Protein AF-A0A517I9G3-F1 (afdb_monomer_lite)

InterPro domains:
  IPR011109 DNA-binding recombinase domain [PF07508] (65-153)
  IPR011109 DNA-binding recombinase domain [PS51737] (39-155)
  IPR038109 DNA-binding recombinase domain superfamily [G3DSA:3.90.1750.20] (17-157)
  IPR050639 Site-specific recombinase resolvase [PTHR30461] (11-153)

Sequence (159 aa):
MNYIRYWQSSGESERTSIRVSESHEQIAKKGVYSGGTAPYGYTYIKSGEVNKMGKELLKLVPYEKELVIVRDIFNMVYEWGYGSNRIAKHLNEKGAPTRHGGRWSTATINTMLRSPIYKGYMAYGKRSVKSGSSLMINREEWILPEKPNKNLIFGPENV

Radius of gyration: 19.53 Å; chains: 1; bounding box: 41×58×55 Å

pLDDT: mean 77.04, std 12.73, range [36.03, 94.38]

Structure (mmCIF, N/CA/C/O backbone):
data_AF-A0A517I9G3-F1
#
_entry.id   AF-A0A517I9G3-F1
#
loop_
_atom_site.group_PDB
_atom_site.id
_atom_site.type_symbol
_atom_site.label_atom_id
_atom_site.label_alt_id
_atom_site.label_comp_id
_atom_site.label_asym_id
_atom_site.label_entity_id
_atom_site.label_seq_id
_atom_site.pdbx_PDB_ins_code
_atom_site.Cartn_x
_atom_site.Cartn_y
_atom_site.Cartn_z
_atom_site.occupancy
_atom_site.B_iso_or_equiv
_atom_site.auth_seq_id
_atom_site.auth_comp_id
_atom_site.auth_asym_id
_atom_site.auth_atom_id
_atom_site.pdbx_PDB_model_num
ATOM 1 N N . MET A 1 1 ? -10.383 36.598 31.235 1.00 51.00 1 MET A N 1
ATOM 2 C CA . MET A 1 1 ? -9.886 35.684 30.177 1.00 51.00 1 MET A CA 1
ATOM 3 C C . MET A 1 1 ? -9.717 34.280 30.748 1.00 51.00 1 MET A C 1
ATOM 5 O O . MET A 1 1 ? -9.211 34.133 31.849 1.00 51.00 1 MET A O 1
ATOM 9 N N . ASN A 1 2 ? -10.252 33.272 30.057 1.00 48.38 2 ASN A N 1
ATOM 10 C CA . ASN A 1 2 ? -10.785 32.030 30.635 1.00 48.38 2 ASN A CA 1
ATOM 11 C C . ASN A 1 2 ? -9.781 30.852 30.560 1.00 48.38 2 ASN A C 1
ATOM 13 O O . ASN A 1 2 ? -9.941 29.951 29.742 1.00 48.38 2 ASN A O 1
ATOM 17 N N . TYR A 1 3 ? -8.724 30.875 31.383 1.00 50.78 3 TYR A N 1
ATOM 18 C CA . TYR A 1 3 ? -7.622 29.889 31.357 1.00 50.78 3 TYR A CA 1
ATOM 19 C C . TYR A 1 3 ? -8.025 28.461 31.782 1.00 50.78 3 TYR A C 1
ATOM 21 O O . TYR A 1 3 ? -7.467 27.487 31.281 1.00 50.78 3 TYR A O 1
ATOM 29 N N . ILE A 1 4 ? -9.037 28.317 32.642 1.00 59.78 4 ILE A N 1
ATOM 30 C CA . ILE A 1 4 ? -9.496 27.013 33.159 1.00 59.78 4 ILE A CA 1
ATOM 31 C C . ILE A 1 4 ? -10.166 26.175 32.055 1.00 59.78 4 ILE A C 1
ATOM 33 O O . ILE A 1 4 ? -9.930 24.972 31.958 1.00 59.78 4 ILE A O 1
ATOM 37 N N . ARG A 1 5 ? -10.929 26.812 31.151 1.00 56.94 5 ARG A N 1
ATOM 38 C CA . ARG A 1 5 ? -11.575 26.125 30.016 1.00 56.94 5 ARG A CA 1
ATOM 39 C C . ARG A 1 5 ? -10.576 25.550 29.014 1.00 56.94 5 ARG A C 1
ATOM 41 O O . ARG A 1 5 ? -10.827 24.479 28.476 1.00 56.94 5 ARG A O 1
ATOM 48 N N . TYR A 1 6 ? -9.456 26.231 28.767 1.00 53.34 6 TYR A N 1
ATOM 49 C CA . TYR A 1 6 ? -8.421 25.725 27.860 1.00 53.34 6 TYR A CA 1
ATOM 50 C C . TYR A 1 6 ? -7.734 24.484 28.428 1.00 53.34 6 TYR A C 1
ATOM 52 O O . TYR A 1 6 ? -7.534 23.518 27.701 1.00 53.34 6 TYR A O 1
ATOM 60 N N . TRP A 1 7 ? -7.443 24.471 29.731 1.00 54.03 7 TRP A N 1
ATOM 61 C CA . TRP A 1 7 ? -6.802 23.326 30.380 1.00 54.03 7 TRP A CA 1
ATOM 62 C C . TRP A 1 7 ? -7.720 22.095 30.418 1.00 54.03 7 TRP A C 1
ATOM 64 O O . TRP A 1 7 ? -7.293 20.979 30.125 1.00 54.03 7 TRP A O 1
ATOM 74 N N . GLN A 1 8 ? -9.011 22.313 30.682 1.00 56.09 8 GLN A N 1
ATOM 75 C CA . GLN A 1 8 ? -10.027 21.263 30.625 1.00 56.09 8 GLN A CA 1
ATOM 76 C C . GLN A 1 8 ? -10.234 20.748 29.183 1.00 56.09 8 GLN A C 1
ATOM 78 O O . GLN A 1 8 ? -10.301 19.541 28.967 1.00 56.09 8 GLN A O 1
ATOM 83 N N . SER A 1 9 ? -10.226 21.643 28.187 1.00 55.62 9 SER A N 1
ATOM 84 C CA . SER A 1 9 ? -10.361 21.302 26.760 1.00 55.62 9 SER A CA 1
ATOM 85 C C . SER A 1 9 ? -9.168 20.503 26.210 1.00 55.62 9 SER A C 1
ATOM 87 O O . SER A 1 9 ? -9.362 19.532 25.472 1.00 55.62 9 SER A O 1
ATOM 89 N N . SER A 1 10 ? -7.934 20.840 26.606 1.00 56.53 10 SER A N 1
ATOM 90 C CA . SER A 1 10 ? -6.736 20.080 26.215 1.00 56.53 10 SER A CA 1
ATOM 91 C C . SER A 1 10 ? -6.773 18.649 26.760 1.00 56.53 10 SER A C 1
ATOM 93 O O . SER A 1 10 ? -6.514 17.701 26.019 1.00 56.53 10 SER A O 1
ATOM 95 N N . GLY A 1 11 ? -7.180 18.473 28.024 1.00 62.88 11 GLY A N 1
ATOM 96 C CA . GLY A 1 11 ? -7.303 17.151 28.643 1.00 62.88 11 GLY A CA 1
ATOM 97 C C . GLY A 1 11 ? -8.404 16.278 28.026 1.00 62.88 11 GLY A C 1
ATOM 98 O O . GLY A 1 11 ? -8.214 15.074 27.851 1.00 62.88 11 GLY A O 1
ATOM 99 N N . GLU A 1 12 ? -9.547 16.856 27.648 1.00 63.34 12 GLU A N 1
ATOM 100 C CA . GLU A 1 12 ? -10.623 16.111 26.972 1.00 63.34 12 GLU A CA 1
ATOM 101 C C . GLU A 1 12 ? -10.281 15.744 25.522 1.00 63.34 12 GLU A C 1
ATOM 103 O O . GLU A 1 12 ? -10.626 14.648 25.059 1.00 63.34 12 GLU A O 1
ATOM 108 N N . SER A 1 13 ? -9.546 16.612 24.825 1.00 61.28 13 SER A N 1
ATOM 109 C CA . SER A 1 13 ? -9.055 16.360 23.465 1.00 61.28 13 SER A CA 1
ATOM 110 C C . SER A 1 13 ? -8.055 15.204 23.438 1.00 61.28 13 SER A C 1
ATOM 112 O O . SER A 1 13 ? -8.170 14.293 22.614 1.00 61.28 13 SER A O 1
ATOM 114 N N . GLU A 1 14 ? -7.120 15.185 24.388 1.00 65.81 14 GLU A N 1
ATOM 115 C CA . GLU A 1 14 ? -6.112 14.130 24.499 1.00 65.81 14 GLU A CA 1
ATOM 116 C C . GLU A 1 14 ? -6.752 12.774 24.837 1.00 65.81 14 GLU A C 1
ATOM 118 O O . GLU A 1 14 ? -6.521 11.781 24.145 1.00 65.81 14 GLU A O 1
ATOM 123 N N . ARG A 1 15 ? -7.679 12.744 25.805 1.00 69.81 15 ARG A N 1
ATOM 124 C CA . ARG A 1 15 ? -8.446 11.533 26.161 1.00 69.81 15 ARG A CA 1
ATOM 125 C C . ARG A 1 15 ? -9.312 11.007 25.019 1.00 69.81 15 ARG A C 1
ATOM 127 O O . ARG A 1 15 ? -9.599 9.812 24.955 1.00 69.81 15 ARG A O 1
ATOM 134 N N . THR A 1 16 ? -9.795 11.884 24.146 1.00 59.00 16 THR A N 1
ATOM 135 C CA . THR A 1 16 ? -10.569 11.478 22.966 1.00 59.00 16 THR A CA 1
ATOM 136 C C . THR A 1 16 ? -9.653 10.896 21.897 1.00 59.00 16 THR A C 1
ATOM 138 O O . THR A 1 16 ? -9.959 9.837 21.354 1.00 59.00 16 THR A O 1
ATOM 141 N N . SER A 1 17 ? -8.498 11.522 21.663 1.00 62.78 17 SER A N 1
ATOM 142 C CA . SER A 1 17 ? -7.475 11.023 20.739 1.00 62.78 17 SER A CA 1
ATOM 143 C C . SER A 1 17 ? -6.985 9.623 21.124 1.00 62.78 17 SER A C 1
ATOM 145 O O . SER A 1 17 ? -6.964 8.724 20.281 1.00 62.78 17 SER A O 1
ATOM 147 N N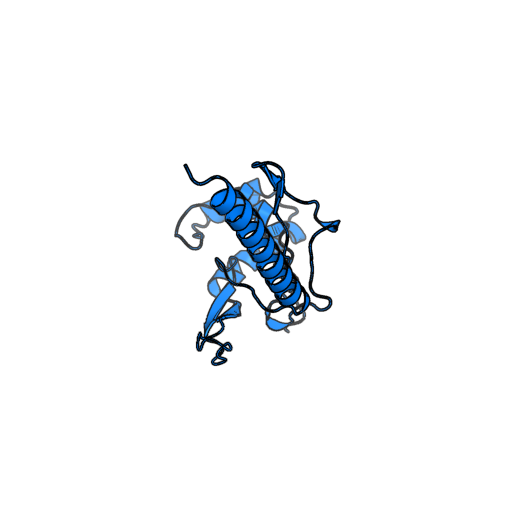 . ILE A 1 18 ? -6.691 9.408 22.413 1.00 72.88 18 ILE A N 1
ATOM 148 C CA . ILE A 1 18 ? -6.259 8.107 22.943 1.00 72.88 18 ILE A CA 1
ATOM 149 C C . ILE A 1 18 ? -7.320 7.036 22.662 1.00 72.88 18 ILE A C 1
ATOM 151 O O . ILE A 1 18 ? -7.026 6.054 21.984 1.00 72.88 18 ILE A O 1
ATOM 155 N N . ARG A 1 19 ? -8.579 7.274 23.058 1.00 75.50 19 ARG A N 1
ATOM 156 C CA . ARG A 1 19 ? -9.681 6.313 22.857 1.00 75.50 19 ARG A CA 1
ATOM 157 C C . ARG A 1 19 ? -9.938 5.989 21.387 1.00 75.50 19 ARG A C 1
ATOM 159 O O . ARG A 1 19 ? -10.241 4.846 21.044 1.00 75.50 19 ARG A O 1
ATOM 166 N N . VAL A 1 20 ? -9.838 6.986 20.507 1.00 74.19 20 VAL A N 1
ATOM 167 C CA . VAL A 1 20 ? -9.970 6.778 19.059 1.00 74.19 20 VAL A CA 1
ATOM 168 C C . VAL A 1 20 ? -8.824 5.900 18.554 1.00 74.19 20 VAL A C 1
ATOM 170 O O . VAL A 1 20 ? -9.086 4.911 17.871 1.00 74.19 20 VAL A O 1
ATOM 173 N N . SER A 1 21 ? -7.579 6.193 18.938 1.00 73.50 21 SER A N 1
ATOM 174 C CA . SER A 1 21 ? -6.414 5.387 18.552 1.00 73.50 21 SER A CA 1
ATOM 175 C C . SER A 1 21 ? -6.520 3.941 19.042 1.00 73.50 21 SER A C 1
ATOM 177 O O . SER A 1 21 ? -6.312 3.019 18.254 1.00 73.50 21 SER A O 1
ATOM 179 N N . GLU A 1 22 ? -6.911 3.733 20.301 1.00 77.62 22 GLU A N 1
ATOM 180 C CA . GLU A 1 22 ? -7.143 2.401 20.874 1.00 77.62 2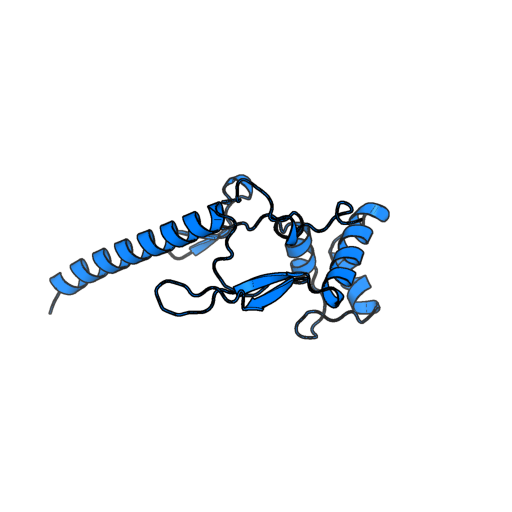2 GLU A CA 1
ATOM 181 C C . GLU A 1 22 ? -8.235 1.645 20.108 1.00 77.62 22 GLU A C 1
ATOM 183 O O . GLU A 1 22 ? -8.070 0.473 19.775 1.00 77.62 22 GLU A O 1
ATOM 188 N N . SER A 1 23 ? -9.336 2.317 19.759 1.00 79.00 23 SER A N 1
ATOM 189 C CA . SER A 1 23 ? -10.403 1.723 18.947 1.00 79.00 23 SER A CA 1
ATOM 190 C C . SER A 1 23 ? -9.887 1.276 17.573 1.00 79.00 23 SER A C 1
ATOM 192 O O . SER A 1 23 ? -10.134 0.142 17.155 1.00 79.00 23 SER A O 1
ATOM 194 N N . HIS A 1 24 ? -9.107 2.120 16.890 1.00 75.12 24 HIS A N 1
ATOM 195 C CA . HIS A 1 24 ? -8.501 1.776 15.601 1.00 75.12 24 HIS A CA 1
ATOM 196 C C . HIS A 1 24 ? -7.502 0.615 15.707 1.00 75.12 24 HIS A C 1
ATOM 198 O O . HIS A 1 24 ? -7.488 -0.251 14.829 1.00 75.12 24 HIS A O 1
ATOM 204 N N . GLU A 1 25 ? -6.712 0.555 16.778 1.00 78.12 25 GLU A N 1
ATOM 205 C CA . GLU A 1 25 ? -5.812 -0.566 17.056 1.00 78.12 25 GLU A CA 1
ATOM 206 C C . GLU A 1 25 ? -6.588 -1.874 17.269 1.00 78.12 25 GLU A C 1
ATOM 208 O O . GLU A 1 25 ? -6.248 -2.896 16.673 1.00 78.12 25 GLU A O 1
ATOM 213 N N . GLN A 1 26 ? -7.664 -1.852 18.059 1.00 78.50 26 GLN A N 1
ATOM 214 C CA . GLN A 1 26 ? -8.513 -3.026 18.289 1.00 78.50 26 GLN A CA 1
ATOM 215 C C . GLN A 1 26 ? -9.181 -3.514 16.994 1.00 78.50 26 GLN A C 1
ATOM 217 O O . GLN A 1 26 ? -9.260 -4.718 16.744 1.00 78.50 26 GLN A O 1
ATOM 222 N N . ILE A 1 27 ? -9.632 -2.589 16.144 1.00 76.06 27 ILE A N 1
ATOM 223 C CA . ILE A 1 27 ? -10.189 -2.893 14.818 1.00 76.06 27 ILE A CA 1
ATOM 224 C C . ILE A 1 27 ? -9.125 -3.549 13.922 1.00 76.06 27 ILE A C 1
ATOM 226 O O . ILE A 1 27 ? -9.396 -4.580 13.301 1.00 76.06 27 ILE A O 1
ATOM 230 N N . ALA A 1 28 ? -7.902 -3.011 13.910 1.00 73.88 28 ALA A N 1
ATOM 231 C CA . ALA A 1 28 ? -6.791 -3.557 13.134 1.00 73.88 28 ALA A CA 1
ATOM 232 C C . ALA A 1 28 ? -6.365 -4.954 13.610 1.00 73.88 28 ALA A C 1
ATOM 234 O O . ALA A 1 28 ? -6.175 -5.842 12.779 1.00 73.88 28 ALA A O 1
ATOM 235 N N . LYS A 1 29 ? -6.294 -5.184 14.930 1.00 75.75 29 LYS A N 1
ATOM 236 C CA . LYS A 1 29 ? -6.010 -6.506 15.524 1.00 75.75 29 LYS A CA 1
ATOM 237 C C . LYS A 1 29 ? -7.042 -7.555 15.117 1.00 75.75 29 LYS A C 1
ATOM 239 O O . LYS A 1 29 ? -6.678 -8.682 14.797 1.00 75.75 29 LYS A O 1
ATOM 244 N N . LYS A 1 30 ? -8.320 -7.168 15.050 1.00 71.44 30 LYS A N 1
ATOM 245 C CA . LYS A 1 30 ? -9.413 -8.023 14.555 1.00 71.44 30 LYS A CA 1
ATOM 246 C C . LYS A 1 30 ? -9.364 -8.266 13.043 1.00 71.44 30 LYS A C 1
ATOM 248 O O . LYS A 1 30 ? -10.183 -9.021 12.528 1.00 71.44 30 LYS A O 1
ATOM 253 N N . GLY A 1 31 ? -8.452 -7.613 12.319 1.00 66.50 31 GLY A N 1
ATOM 254 C CA . GLY A 1 31 ? -8.402 -7.676 10.862 1.00 66.50 31 GLY A CA 1
ATOM 255 C C . GLY A 1 31 ? -9.648 -7.071 10.216 1.00 66.50 31 GLY A C 1
ATOM 256 O O . GLY A 1 31 ? -10.027 -7.478 9.121 1.00 66.50 31 GLY A O 1
ATOM 257 N N . VAL A 1 32 ? -10.311 -6.128 10.887 1.00 69.56 32 VAL A N 1
ATOM 258 C CA . VAL A 1 32 ? -11.402 -5.351 10.299 1.00 69.56 32 VAL A CA 1
ATOM 259 C C . VAL A 1 32 ? -10.797 -4.078 9.719 1.00 69.56 32 VAL A C 1
ATOM 261 O O . VAL A 1 32 ? -9.923 -3.453 10.317 1.00 69.56 32 VAL A O 1
ATOM 264 N N . TYR A 1 33 ? -11.223 -3.695 8.519 1.00 67.00 33 TYR A N 1
ATOM 265 C CA . TYR A 1 33 ? -10.677 -2.513 7.868 1.00 67.00 33 TYR A CA 1
ATOM 266 C C . TYR A 1 33 ? -11.231 -1.236 8.516 1.00 67.00 33 TYR A C 1
ATOM 268 O O . TYR A 1 33 ? -12.443 -1.045 8.584 1.00 67.00 33 TYR A O 1
ATOM 276 N N . SER A 1 34 ? -10.347 -0.348 8.981 1.00 64.06 34 SER A N 1
ATOM 277 C CA . SER A 1 34 ? -10.723 0.837 9.768 1.00 64.06 34 SER A CA 1
ATOM 278 C C . SER A 1 34 ? -11.027 2.098 8.942 1.00 64.06 34 SER A C 1
ATOM 280 O O . SER A 1 34 ? -11.236 3.172 9.506 1.00 64.06 34 SER A O 1
ATOM 282 N N . GLY A 1 35 ? -11.117 1.969 7.614 1.00 68.44 35 GLY A N 1
ATOM 283 C CA . GLY A 1 35 ? -11.411 3.068 6.689 1.00 68.44 35 GLY A CA 1
ATOM 284 C C . GLY A 1 35 ? -10.169 3.631 5.986 1.00 68.44 35 GLY A C 1
ATOM 285 O O . GLY A 1 35 ? -9.041 3.240 6.270 1.00 68.44 35 GLY A O 1
ATOM 286 N N . GLY A 1 36 ? -10.392 4.546 5.037 1.00 75.81 36 GLY A N 1
ATOM 287 C CA . GLY A 1 36 ? -9.350 5.160 4.208 1.00 75.81 36 GLY A CA 1
ATOM 288 C C . GLY A 1 36 ? -9.400 4.729 2.741 1.00 75.81 36 GLY A C 1
ATOM 289 O O . GLY A 1 36 ? -10.322 4.054 2.287 1.00 75.81 36 GLY A O 1
ATOM 290 N N . THR A 1 37 ? -8.400 5.148 1.972 1.00 78.81 37 THR A N 1
ATOM 291 C CA . THR A 1 37 ? -8.301 4.855 0.538 1.00 78.81 37 THR A CA 1
ATOM 292 C C . THR A 1 37 ? -7.913 3.392 0.303 1.00 78.81 37 THR A C 1
ATOM 294 O O . THR A 1 37 ? -6.912 2.929 0.850 1.00 78.81 37 THR A O 1
ATOM 297 N N . ALA A 1 38 ? -8.672 2.671 -0.535 1.00 84.44 38 ALA A N 1
ATOM 298 C CA . ALA A 1 38 ? -8.390 1.264 -0.833 1.00 84.44 38 ALA A CA 1
ATOM 299 C C . ALA A 1 38 ? -7.001 1.127 -1.468 1.00 84.44 38 ALA A C 1
ATOM 301 O O . ALA A 1 38 ? -6.663 1.931 -2.344 1.00 84.44 38 ALA A O 1
ATOM 302 N N . PRO A 1 39 ? -6.180 0.146 -1.078 1.00 87.50 39 PRO A N 1
ATOM 303 C CA . PRO A 1 39 ? -4.942 -0.143 -1.795 1.00 87.50 39 PRO A CA 1
ATOM 304 C C . PRO A 1 39 ? -5.222 -0.600 -3.228 1.00 87.50 39 PRO A C 1
ATOM 306 O O . PRO A 1 39 ? -6.309 -1.077 -3.533 1.00 87.50 39 PRO A O 1
ATOM 309 N N . TYR A 1 40 ? -4.250 -0.416 -4.115 1.00 89.00 40 TYR A N 1
ATOM 310 C CA . TYR A 1 40 ? -4.379 -0.832 -5.512 1.00 89.00 40 TYR A CA 1
ATOM 311 C C . TYR A 1 40 ? -4.550 -2.352 -5.614 1.00 89.00 40 TYR A C 1
ATOM 313 O O . TYR A 1 40 ? -3.930 -3.088 -4.846 1.00 89.00 40 TYR A O 1
ATOM 321 N N . GLY A 1 41 ? -5.391 -2.820 -6.533 1.00 87.38 41 GLY A N 1
ATOM 322 C CA . GLY A 1 41 ? -5.797 -4.228 -6.594 1.00 87.38 41 GLY A CA 1
ATOM 323 C C . GLY A 1 41 ? -6.986 -4.559 -5.691 1.00 87.38 41 GLY A C 1
ATOM 324 O O . GLY A 1 41 ? -7.465 -5.689 -5.699 1.00 87.38 41 GLY A O 1
ATOM 325 N N . TYR A 1 42 ? -7.495 -3.591 -4.929 1.00 87.62 42 TYR A N 1
ATOM 326 C CA . TYR A 1 42 ? -8.641 -3.789 -4.055 1.00 87.62 42 TYR A CA 1
ATOM 327 C C . TYR A 1 42 ? -9.631 -2.630 -4.169 1.00 87.62 42 TYR A C 1
ATOM 329 O O . TYR A 1 42 ? -9.265 -1.477 -4.413 1.00 87.62 42 TYR A O 1
ATOM 337 N N . THR A 1 43 ? -10.904 -2.936 -3.949 1.00 88.44 43 THR A N 1
ATOM 338 C CA . THR A 1 43 ? -11.997 -1.964 -3.920 1.00 88.44 43 THR A CA 1
ATOM 339 C C . THR A 1 43 ? -12.877 -2.177 -2.694 1.00 88.44 43 THR A C 1
ATOM 341 O O . THR A 1 43 ? -12.773 -3.197 -2.010 1.00 88.44 43 THR A O 1
ATOM 344 N N . TYR A 1 44 ? -13.734 -1.204 -2.395 1.00 85.38 44 TYR A N 1
ATOM 345 C CA . TYR A 1 44 ? -14.730 -1.338 -1.342 1.00 85.38 44 TYR A CA 1
ATOM 346 C C . TYR A 1 44 ? -16.068 -1.760 -1.909 1.00 85.38 44 TYR A C 1
ATOM 348 O O . TYR A 1 44 ? -16.567 -1.167 -2.864 1.00 85.38 44 TYR A O 1
ATOM 356 N N . ILE A 1 45 ? -16.681 -2.720 -1.231 1.00 84.31 45 ILE A N 1
ATOM 357 C CA . ILE A 1 45 ? -18.102 -3.010 -1.359 1.00 84.31 45 ILE A CA 1
ATOM 358 C C . ILE A 1 45 ? -18.780 -2.772 -0.015 1.00 84.31 45 ILE A C 1
ATOM 360 O O . ILE A 1 45 ? -18.160 -2.888 1.046 1.00 84.31 45 ILE A O 1
ATOM 364 N N . LYS A 1 46 ? -20.064 -2.432 -0.058 1.00 81.25 46 LYS A N 1
ATOM 365 C CA . LYS A 1 46 ? -20.903 -2.381 1.139 1.00 81.25 46 LYS A CA 1
ATOM 366 C C . LYS A 1 46 ? -21.038 -3.801 1.685 1.00 81.25 46 LYS A C 1
ATOM 368 O O . LYS A 1 46 ? -21.374 -4.707 0.926 1.00 81.25 46 LYS A O 1
ATOM 373 N N . SER A 1 47 ? -20.733 -4.011 2.965 1.00 75.56 47 SER A N 1
ATOM 374 C CA . SER A 1 47 ? -20.827 -5.346 3.568 1.00 75.56 47 SER A CA 1
ATOM 375 C C . SER A 1 47 ? -22.264 -5.745 3.911 1.00 75.56 47 SER A C 1
ATOM 377 O O . SER A 1 47 ? -22.508 -6.914 4.184 1.00 75.56 47 SER A O 1
ATOM 379 N N . GLY A 1 48 ? -23.200 -4.788 3.916 1.00 73.06 48 GLY A N 1
ATOM 380 C CA . GLY A 1 48 ? -24.568 -4.975 4.409 1.00 73.06 48 GLY A CA 1
ATOM 381 C C . GLY A 1 48 ? -24.675 -4.962 5.939 1.00 73.06 48 GLY A C 1
ATOM 382 O O . GLY A 1 48 ? -25.779 -4.924 6.474 1.00 73.06 48 GLY A O 1
ATOM 383 N N . GLU A 1 49 ? -23.549 -4.941 6.656 1.00 74.56 49 GLU A N 1
ATOM 384 C CA . GLU A 1 49 ? -23.525 -4.785 8.108 1.00 74.56 49 GLU A CA 1
ATOM 385 C C . GLU A 1 49 ? -23.516 -3.303 8.472 1.00 74.56 49 GLU A C 1
ATOM 387 O O . GLU A 1 49 ? -22.788 -2.506 7.879 1.00 74.56 49 GLU A O 1
ATOM 392 N N . VAL A 1 50 ? -24.296 -2.928 9.480 1.00 76.12 50 VAL A N 1
ATOM 393 C CA . VAL A 1 50 ? -24.332 -1.561 10.001 1.00 76.12 50 VAL A CA 1
ATOM 394 C C . VAL A 1 50 ? -23.640 -1.498 11.353 1.00 76.12 50 VAL A C 1
ATOM 396 O O . VAL A 1 50 ? -23.817 -2.359 12.214 1.00 76.12 50 VAL A O 1
ATOM 399 N N . ASN A 1 51 ? -22.833 -0.462 11.559 1.00 71.38 51 ASN A N 1
ATOM 400 C CA . ASN A 1 51 ? -22.269 -0.184 12.873 1.00 71.38 51 ASN A CA 1
ATOM 401 C C . ASN A 1 51 ? -23.371 0.316 13.832 1.00 71.38 51 ASN A C 1
ATOM 403 O O . ASN A 1 51 ? -24.452 0.713 13.398 1.00 71.38 51 ASN A O 1
ATOM 407 N N . LYS A 1 52 ? -23.070 0.413 15.133 1.00 72.25 52 LYS A N 1
ATOM 408 C CA . LYS A 1 52 ? -23.978 0.933 16.180 1.00 72.25 52 LYS A CA 1
ATOM 409 C C . LYS A 1 52 ? -24.549 2.331 15.888 1.00 72.25 52 LYS A C 1
ATOM 411 O O . LYS A 1 52 ? -25.547 2.716 16.476 1.00 72.25 52 LYS A O 1
ATOM 416 N N . MET A 1 53 ? -23.913 3.083 14.988 1.00 69.62 53 MET A N 1
ATOM 417 C CA . MET A 1 53 ? -24.337 4.413 14.532 1.00 69.62 53 MET A CA 1
ATOM 418 C C . MET A 1 53 ? -25.112 4.388 13.199 1.00 69.62 53 MET A C 1
ATOM 420 O O . MET A 1 53 ? -25.228 5.419 12.546 1.00 69.62 53 MET A O 1
ATOM 424 N N . GLY A 1 54 ? -25.572 3.220 12.737 1.00 70.56 54 GLY A N 1
ATOM 425 C CA . GLY A 1 54 ? -26.353 3.070 11.500 1.00 70.56 54 GLY A CA 1
ATOM 426 C C . GLY A 1 54 ? -25.555 3.226 10.200 1.00 70.56 54 GLY A C 1
ATOM 427 O O . GLY A 1 54 ? -26.133 3.251 9.120 1.00 70.56 54 GLY A O 1
ATOM 428 N N . LYS A 1 55 ? -24.223 3.336 10.276 1.00 72.44 55 LYS A N 1
ATOM 429 C CA . LYS A 1 55 ? -23.356 3.461 9.098 1.00 72.44 55 LYS A CA 1
ATOM 430 C C . LYS A 1 55 ? -22.996 2.084 8.549 1.00 72.44 55 LYS A C 1
ATOM 432 O O . LYS A 1 55 ? -22.458 1.266 9.295 1.00 72.44 55 LYS A O 1
ATOM 437 N N . GLU A 1 56 ? -23.239 1.869 7.257 1.00 75.69 56 GLU A N 1
ATOM 438 C CA . GLU A 1 56 ? -22.808 0.657 6.554 1.00 75.69 56 GLU A CA 1
ATOM 439 C C . GLU A 1 56 ? -21.286 0.496 6.624 1.00 75.69 56 GLU A C 1
ATOM 441 O O . GLU A 1 56 ? -20.517 1.423 6.335 1.00 75.69 56 GLU A O 1
ATOM 446 N N . LEU A 1 57 ? -20.857 -0.698 7.012 1.00 75.19 57 LEU A N 1
ATOM 447 C CA . LEU A 1 57 ? -19.466 -1.098 7.014 1.00 75.19 57 LEU A CA 1
ATOM 448 C C . LEU A 1 57 ? -19.026 -1.409 5.580 1.00 75.19 57 LEU A C 1
ATOM 450 O O . LEU A 1 57 ? -19.765 -1.954 4.758 1.00 75.19 57 LEU A O 1
ATOM 454 N N . LEU A 1 58 ? -17.792 -1.023 5.271 1.00 79.62 58 LEU A N 1
ATOM 455 C CA . LEU A 1 58 ? -17.170 -1.310 3.988 1.00 79.62 58 LEU A CA 1
ATOM 456 C C . LEU A 1 58 ? -16.276 -2.533 4.140 1.00 79.62 58 LEU A C 1
ATOM 458 O O . LEU A 1 58 ? -15.447 -2.603 5.049 1.00 79.62 58 LEU A O 1
ATOM 462 N N . LYS A 1 59 ? -16.417 -3.473 3.211 1.00 80.50 59 LYS A N 1
ATOM 463 C CA . LYS A 1 59 ? -15.535 -4.625 3.083 1.00 80.50 59 LYS A CA 1
ATOM 464 C C . LYS A 1 59 ? -14.581 -4.386 1.924 1.00 80.50 59 LYS A C 1
ATOM 466 O O . LYS A 1 59 ? -14.998 -4.012 0.829 1.00 80.50 59 LYS A O 1
ATOM 471 N N . LEU A 1 60 ? -13.296 -4.601 2.179 1.00 83.75 60 LEU A N 1
ATOM 472 C CA . LEU A 1 60 ? -12.282 -4.597 1.136 1.00 83.75 60 LEU A CA 1
ATOM 473 C C . LEU A 1 60 ? -12.373 -5.911 0.352 1.00 83.75 60 LEU A C 1
ATOM 475 O O . LEU A 1 60 ? -12.389 -6.986 0.957 1.00 83.75 60 LEU A O 1
ATOM 479 N N . VAL A 1 61 ? -12.437 -5.824 -0.973 1.00 84.19 61 VAL A N 1
ATOM 480 C CA . VAL A 1 61 ? -12.496 -6.978 -1.875 1.00 84.19 61 VAL A CA 1
ATOM 481 C C . VAL A 1 61 ? -11.485 -6.848 -3.011 1.00 84.19 61 VAL A C 1
ATOM 483 O O . VAL A 1 61 ? -11.161 -5.725 -3.408 1.00 84.19 61 VAL A O 1
ATOM 486 N N . PRO A 1 62 ? -10.964 -7.974 -3.523 1.00 86.56 62 PRO A N 1
ATOM 487 C CA . PRO A 1 62 ? -10.078 -7.983 -4.680 1.00 86.56 62 PRO A CA 1
ATOM 488 C C . PRO A 1 62 ? -10.760 -7.364 -5.907 1.00 86.56 62 PRO A C 1
ATOM 490 O O . PRO A 1 62 ? -11.924 -7.643 -6.186 1.00 86.56 62 PRO A O 1
ATOM 493 N N . TYR A 1 63 ? -10.029 -6.534 -6.652 1.00 88.94 63 TYR A N 1
ATOM 494 C CA . TYR A 1 63 ? -10.473 -5.997 -7.937 1.00 88.94 63 TYR A CA 1
ATOM 495 C C . TYR A 1 63 ? -9.606 -6.560 -9.059 1.00 88.94 63 TYR A C 1
ATOM 497 O O . TYR A 1 63 ? -8.463 -6.144 -9.250 1.00 88.94 63 TYR A O 1
ATOM 505 N N . GLU A 1 64 ? -10.156 -7.518 -9.805 1.00 85.88 64 GLU A N 1
ATOM 506 C CA . GLU A 1 64 ? -9.400 -8.348 -10.749 1.00 85.88 64 GLU A CA 1
ATOM 507 C C . GLU A 1 64 ? -8.590 -7.544 -11.769 1.00 85.88 64 GLU A C 1
ATOM 509 O O . GLU A 1 64 ? -7.415 -7.838 -11.972 1.00 85.88 64 GLU A O 1
ATOM 514 N N . LYS A 1 65 ? -9.165 -6.484 -12.354 1.00 87.25 65 LYS A N 1
ATOM 515 C CA . LYS A 1 65 ? -8.476 -5.671 -13.373 1.00 87.25 65 LYS A CA 1
ATOM 516 C C . LYS A 1 65 ? -7.181 -5.045 -12.853 1.00 87.25 65 LYS A C 1
ATOM 518 O O . LYS A 1 65 ? -6.178 -5.035 -13.558 1.00 87.25 65 LYS A O 1
ATOM 523 N N . GLU A 1 66 ? -7.192 -4.535 -11.623 1.00 89.88 66 GLU A N 1
ATOM 524 C CA . GLU A 1 66 ? -5.986 -3.983 -10.997 1.00 89.88 66 GLU A CA 1
ATOM 525 C C 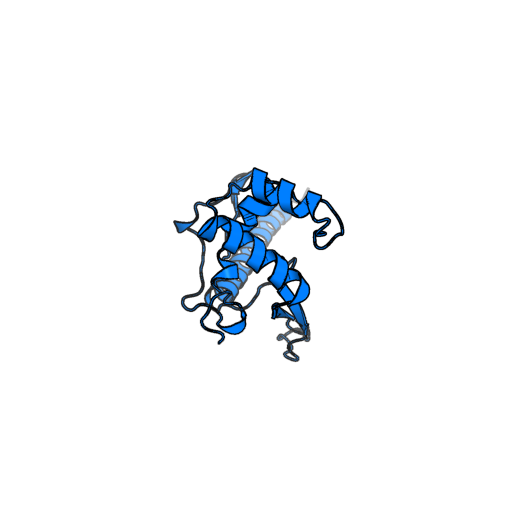. GLU A 1 66 ? -5.076 -5.094 -10.459 1.00 89.88 66 GLU A C 1
ATOM 527 O O . GLU A 1 66 ? -3.853 -4.965 -10.509 1.00 89.88 66 GLU A O 1
ATOM 532 N N . LEU A 1 67 ? -5.643 -6.211 -9.990 1.00 88.12 67 LEU A N 1
ATOM 533 C CA . LEU A 1 67 ? -4.857 -7.345 -9.503 1.00 88.12 67 LEU A CA 1
ATOM 534 C C . LEU A 1 67 ? -4.008 -7.994 -10.582 1.00 88.12 67 LEU A C 1
ATOM 536 O O . LEU A 1 67 ? -2.923 -8.458 -10.252 1.00 88.12 67 LEU A O 1
ATOM 540 N N . VAL A 1 68 ? -4.441 -8.006 -11.843 1.00 88.88 68 VAL A N 1
ATOM 541 C CA . VAL A 1 68 ? -3.592 -8.465 -12.955 1.00 88.88 68 VAL A CA 1
ATOM 542 C C . VAL A 1 68 ? -2.289 -7.661 -13.003 1.00 88.88 68 VAL A C 1
ATOM 544 O O . VAL A 1 68 ? -1.211 -8.238 -13.087 1.00 88.88 68 VAL A O 1
ATOM 547 N N . ILE A 1 69 ? -2.361 -6.340 -12.832 1.00 90.94 69 ILE A N 1
ATOM 548 C CA . ILE A 1 69 ? -1.171 -5.480 -12.819 1.00 90.94 69 ILE A CA 1
ATOM 549 C C . ILE A 1 69 ? -0.326 -5.734 -11.565 1.00 90.94 69 ILE A C 1
ATOM 551 O O . ILE A 1 69 ? 0.901 -5.756 -11.634 1.00 90.94 69 ILE A O 1
ATOM 555 N N . VAL A 1 70 ? -0.962 -5.976 -10.415 1.00 90.31 70 VAL A N 1
ATOM 556 C CA . VAL A 1 70 ? -0.243 -6.391 -9.199 1.00 90.31 70 VAL A CA 1
ATOM 557 C C . VAL A 1 70 ? 0.485 -7.725 -9.430 1.00 90.31 70 VAL A C 1
ATOM 559 O O . VAL A 1 70 ? 1.656 -7.834 -9.071 1.00 90.31 70 VAL A O 1
ATOM 562 N N . ARG A 1 71 ? -0.157 -8.708 -10.082 1.00 88.56 71 ARG A N 1
ATOM 563 C CA . ARG A 1 71 ? 0.444 -10.004 -10.467 1.00 88.56 71 ARG A CA 1
ATOM 564 C C . ARG A 1 71 ? 1.678 -9.796 -11.321 1.00 88.56 71 ARG A C 1
ATOM 566 O O . ARG A 1 71 ? 2.747 -10.282 -10.965 1.00 88.56 71 ARG A O 1
ATOM 573 N N . ASP A 1 72 ? 1.548 -8.990 -12.360 1.00 89.69 72 ASP A N 1
ATOM 574 C CA . ASP A 1 72 ? 2.649 -8.634 -13.245 1.00 89.69 72 ASP A CA 1
ATOM 575 C C . ASP A 1 72 ? 3.820 -7.994 -12.488 1.00 89.69 72 ASP A C 1
ATOM 577 O O . ASP A 1 72 ? 4.968 -8.379 -12.702 1.00 89.69 72 ASP A O 1
ATOM 581 N N . ILE A 1 73 ? 3.553 -7.065 -11.563 1.00 91.00 73 ILE A N 1
ATOM 582 C CA . ILE A 1 73 ? 4.595 -6.414 -10.752 1.00 91.00 73 ILE A CA 1
ATOM 583 C C . ILE A 1 73 ? 5.375 -7.438 -9.922 1.00 91.00 73 ILE A C 1
ATOM 585 O O . ILE A 1 73 ? 6.607 -7.421 -9.938 1.00 91.00 73 ILE A O 1
ATOM 589 N N . PHE A 1 74 ? 4.685 -8.310 -9.183 1.00 88.88 74 PHE A N 1
ATOM 590 C CA . PHE A 1 74 ? 5.356 -9.297 -8.331 1.00 88.88 74 PHE A CA 1
ATOM 591 C C . PHE A 1 74 ? 6.074 -10.368 -9.155 1.00 88.88 74 PHE A C 1
ATOM 593 O O . PHE A 1 74 ? 7.205 -10.714 -8.817 1.00 88.88 74 PHE A O 1
ATOM 600 N N . ASN A 1 75 ? 5.483 -10.815 -10.266 1.00 89.31 75 ASN A N 1
ATOM 601 C CA . ASN A 1 75 ? 6.130 -11.739 -11.196 1.00 89.31 75 ASN A CA 1
ATOM 602 C C . ASN A 1 75 ? 7.406 -11.127 -11.786 1.00 89.31 75 ASN A C 1
ATOM 604 O O . ASN A 1 75 ? 8.422 -11.805 -11.861 1.00 89.31 75 ASN A O 1
ATOM 608 N N . MET A 1 76 ? 7.413 -9.829 -12.115 1.00 89.19 76 MET A N 1
ATOM 609 C CA . MET A 1 76 ? 8.626 -9.165 -12.609 1.00 89.19 76 MET A CA 1
ATOM 610 C C . MET A 1 76 ? 9.771 -9.145 -11.599 1.00 89.19 76 MET A C 1
ATOM 612 O O . MET A 1 76 ? 10.940 -9.207 -11.985 1.00 89.19 76 MET A O 1
ATOM 616 N N . VAL A 1 77 ? 9.447 -9.044 -10.312 1.00 90.19 77 VAL A N 1
ATOM 617 C CA . VAL A 1 77 ? 10.446 -9.131 -9.245 1.00 90.19 77 VAL A CA 1
ATOM 618 C C . VAL A 1 77 ? 10.921 -10.571 -9.071 1.00 90.19 77 VAL A C 1
ATOM 620 O O . VAL A 1 77 ? 12.122 -10.787 -8.951 1.00 90.19 77 VAL A O 1
ATOM 623 N N . TYR A 1 78 ? 9.999 -11.535 -9.052 1.00 86.50 78 TYR A N 1
ATOM 624 C CA . TYR A 1 78 ? 10.298 -12.933 -8.747 1.00 86.50 78 TYR A CA 1
ATOM 625 C C . TYR A 1 78 ? 11.034 -13.650 -9.888 1.00 86.50 78 TYR A C 1
ATOM 627 O O . TYR A 1 78 ? 12.083 -14.238 -9.656 1.00 86.50 78 TYR A O 1
ATOM 635 N N . GLU A 1 79 ? 10.526 -13.544 -11.117 1.00 86.12 79 GL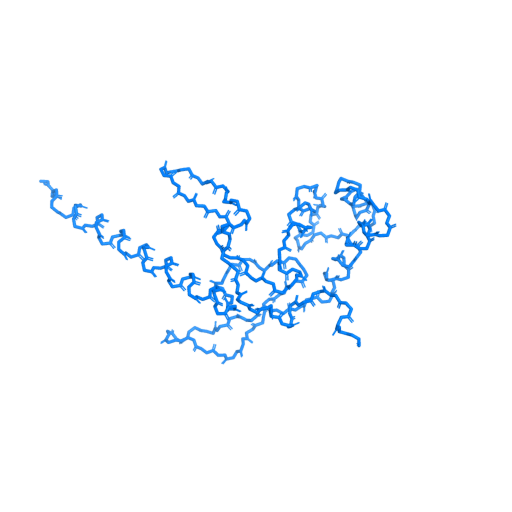U A N 1
ATOM 636 C CA . GLU A 1 79 ? 11.059 -14.249 -12.291 1.00 86.12 79 GLU A CA 1
ATOM 637 C C . GLU A 1 79 ? 12.290 -13.551 -12.881 1.00 86.12 79 GLU A C 1
ATOM 639 O O . GLU A 1 79 ? 13.263 -14.195 -13.265 1.00 86.12 79 GLU A O 1
ATOM 644 N N . TRP A 1 80 ? 12.265 -12.215 -12.969 1.00 86.19 80 TRP A N 1
ATOM 645 C CA . TRP A 1 80 ? 13.291 -11.449 -13.692 1.00 86.19 80 TRP A CA 1
ATOM 646 C C . TRP A 1 80 ? 14.191 -10.594 -12.795 1.00 86.19 80 TRP A C 1
ATOM 648 O O . TRP A 1 80 ? 15.100 -9.933 -13.303 1.00 86.19 80 TRP A O 1
ATOM 658 N N . GLY A 1 81 ? 13.947 -10.552 -11.482 1.00 87.94 81 GLY A N 1
ATOM 659 C CA . GLY A 1 81 ? 14.745 -9.745 -10.554 1.00 87.94 81 GLY A CA 1
ATOM 660 C C . GLY A 1 81 ? 14.663 -8.239 -10.824 1.00 87.94 81 GLY A C 1
ATOM 661 O O . GLY A 1 81 ? 15.621 -7.505 -10.568 1.00 87.94 81 GLY A O 1
ATOM 662 N N . TYR A 1 82 ? 13.560 -7.745 -11.398 1.00 90.00 82 TYR A N 1
ATOM 663 C CA . TYR A 1 82 ? 13.466 -6.334 -11.772 1.00 90.00 82 TYR A CA 1
ATOM 664 C C . TYR A 1 82 ? 13.420 -5.414 -10.547 1.00 90.00 82 TYR A C 1
ATOM 666 O O . TYR A 1 82 ? 12.629 -5.590 -9.622 1.00 90.00 82 TYR A O 1
ATOM 674 N N . GLY A 1 83 ? 14.227 -4.350 -10.588 1.00 90.06 83 GLY A N 1
ATOM 675 C CA . GLY A 1 83 ? 14.138 -3.251 -9.631 1.00 90.06 83 GLY A CA 1
ATOM 676 C C . GLY A 1 83 ? 12.896 -2.382 -9.855 1.00 90.06 83 GLY A C 1
ATOM 677 O O . GLY A 1 83 ? 12.384 -2.265 -10.970 1.00 90.06 83 GLY A O 1
ATOM 678 N N . SER A 1 84 ? 12.444 -1.689 -8.808 1.00 91.25 84 SER A N 1
ATOM 679 C CA . SER A 1 84 ? 11.218 -0.873 -8.834 1.00 91.25 84 SER A CA 1
ATOM 680 C C . SER A 1 84 ? 11.205 0.229 -9.897 1.00 91.25 84 SER A C 1
ATOM 682 O O . SER A 1 84 ? 10.146 0.531 -10.444 1.00 91.25 84 SER A O 1
ATOM 684 N N . ASN A 1 85 ? 12.366 0.799 -10.237 1.00 93.38 85 ASN A N 1
ATOM 685 C CA . ASN A 1 85 ? 12.488 1.776 -11.324 1.00 93.38 85 ASN A CA 1
ATOM 686 C C . ASN A 1 85 ? 12.189 1.128 -12.689 1.00 93.38 85 ASN A C 1
ATOM 688 O O . ASN A 1 85 ? 11.367 1.629 -13.456 1.00 93.38 85 ASN A O 1
ATOM 692 N N . ARG A 1 86 ? 12.788 -0.042 -12.947 1.00 93.88 86 ARG A N 1
ATOM 693 C CA . ARG A 1 86 ? 12.592 -0.799 -14.189 1.00 93.88 86 ARG A CA 1
ATOM 694 C C . ARG A 1 86 ? 11.137 -1.231 -14.353 1.00 93.88 86 ARG A C 1
ATOM 696 O O . ARG A 1 86 ? 10.593 -1.097 -15.443 1.00 93.88 86 ARG A O 1
ATOM 703 N N . ILE A 1 87 ? 10.493 -1.663 -13.268 1.00 93.94 87 ILE A N 1
ATOM 704 C CA . ILE A 1 87 ? 9.065 -2.017 -13.258 1.00 93.94 87 ILE A CA 1
ATOM 705 C C . ILE A 1 87 ? 8.200 -0.802 -13.602 1.00 93.94 87 ILE A C 1
ATOM 707 O O . ILE A 1 87 ? 7.348 -0.887 -14.481 1.00 93.94 87 ILE A O 1
ATOM 711 N N . ALA A 1 88 ? 8.433 0.342 -12.951 1.00 94.00 88 ALA A N 1
ATOM 712 C CA . ALA A 1 88 ? 7.671 1.557 -13.227 1.00 94.00 88 ALA A CA 1
ATOM 713 C C . ALA A 1 88 ? 7.808 1.992 -14.695 1.00 94.00 88 ALA A C 1
ATOM 715 O O . ALA A 1 88 ? 6.812 2.338 -15.331 1.00 94.00 88 ALA A O 1
ATOM 716 N N . LYS A 1 89 ? 9.024 1.939 -15.254 1.00 94.38 89 LYS A N 1
ATOM 717 C CA . LYS A 1 89 ? 9.268 2.234 -16.671 1.00 94.38 89 LYS A CA 1
ATOM 718 C C . LYS A 1 89 ? 8.502 1.270 -17.580 1.00 94.38 89 LYS A C 1
ATOM 720 O O . LYS A 1 89 ? 7.740 1.728 -18.423 1.00 94.38 89 LYS A O 1
ATOM 725 N N . HIS A 1 90 ? 8.625 -0.031 -17.333 1.00 93.75 90 HIS A N 1
ATOM 726 C CA . HIS A 1 90 ? 7.977 -1.081 -18.121 1.00 93.75 90 HIS A CA 1
ATOM 727 C C . HIS A 1 90 ? 6.447 -0.965 -18.127 1.00 93.75 90 HIS A C 1
ATOM 729 O O . HIS A 1 90 ? 5.818 -1.070 -19.177 1.00 93.75 90 HIS A O 1
ATOM 735 N N . LEU A 1 91 ? 5.829 -0.694 -16.973 1.00 92.12 91 LEU A N 1
ATOM 736 C CA . LEU A 1 91 ? 4.378 -0.491 -16.883 1.00 92.12 91 LEU A CA 1
ATOM 737 C C . LEU A 1 91 ? 3.917 0.763 -17.630 1.00 92.12 91 LEU A C 1
ATOM 739 O O . LEU A 1 91 ? 2.878 0.743 -18.287 1.00 92.12 91 LEU A O 1
ATOM 743 N N . ASN A 1 92 ? 4.697 1.842 -17.550 1.00 93.75 92 ASN A N 1
ATOM 744 C CA . ASN A 1 92 ? 4.404 3.073 -18.276 1.00 93.75 92 ASN A CA 1
ATOM 745 C C . ASN A 1 92 ? 4.551 2.898 -19.795 1.00 93.75 92 ASN A C 1
ATOM 747 O O . ASN A 1 92 ? 3.751 3.455 -20.539 1.00 93.75 92 ASN A O 1
ATOM 751 N N . GLU A 1 93 ? 5.543 2.131 -20.256 1.00 93.12 93 GLU A N 1
ATOM 752 C CA . GLU A 1 93 ? 5.744 1.806 -21.678 1.00 93.12 93 GLU A CA 1
ATOM 753 C C . GLU A 1 93 ? 4.622 0.917 -22.223 1.00 93.12 93 GLU A C 1
ATOM 755 O O . GLU A 1 93 ? 4.156 1.129 -23.338 1.00 93.12 93 GLU A O 1
ATOM 760 N N . LYS A 1 94 ? 4.116 -0.013 -21.407 1.00 91.00 94 LYS A N 1
ATOM 761 C CA . LYS A 1 94 ? 2.918 -0.808 -21.719 1.00 91.00 94 LYS A CA 1
ATOM 762 C C . LYS A 1 94 ? 1.608 -0.010 -21.678 1.00 91.00 94 LYS A C 1
ATOM 764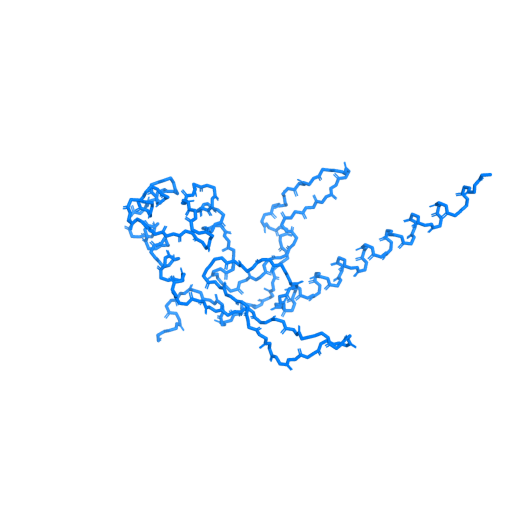 O O . LYS A 1 94 ? 0.562 -0.560 -22.010 1.00 91.00 94 LYS A O 1
ATOM 769 N N . GLY A 1 95 ? 1.633 1.248 -21.234 1.00 89.06 95 GLY A N 1
ATOM 770 C CA . GLY A 1 95 ? 0.435 2.076 -21.094 1.00 89.06 95 GLY A CA 1
ATOM 771 C C . GLY A 1 95 ? -0.506 1.634 -19.968 1.00 89.06 95 GLY A C 1
ATOM 772 O O . GLY A 1 95 ? -1.682 1.984 -19.994 1.00 89.06 95 GLY A O 1
ATOM 773 N N . ALA A 1 96 ? -0.020 0.874 -18.979 1.00 88.69 96 ALA A N 1
ATOM 774 C CA . ALA A 1 96 ? -0.838 0.426 -17.854 1.00 88.69 96 ALA A CA 1
ATOM 775 C C . ALA A 1 96 ? -1.148 1.609 -16.912 1.00 88.69 96 ALA A C 1
ATOM 777 O O . ALA A 1 96 ? -0.222 2.148 -16.296 1.00 88.69 96 ALA A O 1
ATOM 778 N N . PRO A 1 97 ? -2.419 2.021 -16.748 1.00 85.69 97 PRO A N 1
ATOM 779 C CA . PRO A 1 97 ? -2.753 3.179 -15.932 1.00 85.69 97 PRO A CA 1
ATOM 780 C C . PRO A 1 97 ? -2.734 2.845 -14.435 1.00 85.69 97 PRO A C 1
ATOM 782 O O . PRO A 1 97 ? -3.140 1.767 -13.994 1.00 85.69 97 PRO A O 1
ATOM 785 N N . THR A 1 98 ? -2.322 3.815 -13.620 1.00 88.62 98 THR A N 1
ATOM 786 C CA . THR A 1 98 ? -2.636 3.792 -12.181 1.00 88.62 98 THR A CA 1
ATOM 787 C C . THR A 1 98 ? -4.139 4.022 -11.960 1.00 88.62 98 THR A C 1
ATOM 789 O O . THR A 1 98 ? -4.853 4.411 -12.883 1.00 88.62 98 THR A O 1
ATOM 792 N N . ARG A 1 99 ? -4.652 3.841 -10.732 1.00 83.19 99 ARG A N 1
ATOM 793 C CA . ARG A 1 99 ? -6.099 3.970 -10.447 1.00 83.19 99 ARG A CA 1
ATOM 794 C C . ARG A 1 99 ? -6.702 5.322 -10.851 1.00 83.19 99 ARG A C 1
ATOM 796 O O . ARG A 1 99 ? -7.878 5.403 -11.177 1.00 83.19 99 ARG A O 1
ATOM 803 N N . HIS A 1 100 ? -5.893 6.378 -10.837 1.00 83.62 100 HIS A N 1
ATOM 804 C CA . HIS A 1 100 ? -6.304 7.726 -11.235 1.00 83.62 100 HIS A CA 1
ATOM 805 C C . HIS A 1 100 ? -5.849 8.095 -12.658 1.00 83.62 100 HIS A C 1
ATOM 807 O O . HIS A 1 100 ? -5.799 9.271 -12.995 1.00 83.62 100 HIS A O 1
ATOM 813 N N . GLY A 1 101 ? -5.459 7.115 -13.481 1.00 83.88 101 GLY A N 1
ATOM 814 C CA . GLY A 1 101 ? -5.000 7.336 -14.858 1.00 83.88 101 GLY A CA 1
ATOM 815 C C . GLY A 1 101 ? -3.595 7.936 -14.988 1.00 83.88 101 GLY A C 1
ATOM 816 O O . GLY A 1 101 ? -3.150 8.224 -16.093 1.00 83.88 101 GLY A O 1
ATOM 817 N N . GLY A 1 102 ? -2.875 8.128 -13.880 1.00 88.94 102 GLY A N 1
ATOM 818 C CA . GLY A 1 102 ? -1.504 8.642 -13.875 1.00 88.94 102 GLY A CA 1
ATOM 819 C C . GLY A 1 102 ? -0.445 7.583 -14.196 1.00 88.94 102 GLY A C 1
ATOM 820 O O . GLY A 1 102 ? -0.747 6.391 -14.308 1.00 88.94 102 GLY A O 1
ATOM 821 N N . ARG A 1 103 ? 0.817 8.026 -14.264 1.00 92.06 103 ARG A N 1
ATOM 822 C CA . ARG A 1 103 ? 1.999 7.180 -14.498 1.00 92.06 103 ARG A CA 1
ATOM 823 C C . ARG A 1 103 ? 2.479 6.488 -13.222 1.00 92.06 103 ARG A C 1
ATOM 825 O O . ARG A 1 103 ? 2.374 7.026 -12.120 1.00 92.06 103 ARG A O 1
ATOM 832 N N . TRP A 1 104 ? 3.089 5.322 -13.386 1.00 93.62 104 TRP A N 1
ATOM 833 C CA . TRP A 1 104 ? 3.775 4.601 -12.323 1.00 93.62 104 TRP A CA 1
ATOM 834 C C . TRP A 1 104 ? 5.056 5.315 -11.908 1.00 93.62 104 TRP A C 1
ATOM 836 O O . TRP A 1 104 ? 5.899 5.638 -12.746 1.00 93.62 104 TRP A O 1
ATOM 846 N N . SER A 1 105 ? 5.214 5.516 -10.599 1.00 93.12 105 SER A N 1
ATOM 847 C CA . SER A 1 105 ? 6.443 6.025 -9.995 1.00 93.12 105 SER A CA 1
ATOM 848 C C . SER A 1 105 ? 7.178 4.917 -9.240 1.00 93.12 105 SER A C 1
ATOM 850 O O . SER A 1 105 ? 6.559 4.013 -8.670 1.00 93.12 105 SER A O 1
ATOM 852 N N . THR A 1 106 ? 8.503 5.022 -9.159 1.00 92.69 106 THR A N 1
ATOM 853 C CA . THR A 1 106 ? 9.347 4.112 -8.367 1.00 92.69 106 THR A CA 1
ATOM 854 C C . THR A 1 106 ? 8.907 4.052 -6.898 1.00 92.69 106 THR A C 1
ATOM 856 O O . THR A 1 106 ? 8.908 2.983 -6.288 1.00 92.69 106 THR A O 1
ATOM 859 N N . ALA A 1 107 ? 8.480 5.185 -6.327 1.00 90.31 107 ALA A N 1
ATOM 860 C CA . ALA A 1 107 ? 8.008 5.271 -4.944 1.00 90.31 107 ALA A CA 1
ATOM 861 C C . ALA A 1 107 ? 6.710 4.477 -4.725 1.00 90.31 107 ALA A C 1
ATOM 863 O O . ALA A 1 107 ? 6.570 3.770 -3.721 1.00 90.31 107 ALA A O 1
ATOM 864 N N . THR A 1 108 ? 5.785 4.547 -5.686 1.00 90.31 108 THR A N 1
ATOM 865 C CA . THR A 1 108 ? 4.539 3.774 -5.678 1.00 90.31 108 THR A CA 1
ATOM 866 C C . THR A 1 108 ? 4.835 2.278 -5.717 1.00 90.31 108 THR A C 1
ATOM 868 O O . THR A 1 108 ? 4.348 1.547 -4.857 1.00 90.31 108 THR A O 1
ATOM 871 N N . ILE A 1 109 ? 5.688 1.830 -6.644 1.00 91.56 109 ILE A N 1
ATOM 872 C CA . ILE A 1 109 ? 6.071 0.415 -6.756 1.00 91.56 109 ILE A CA 1
ATOM 873 C C . ILE A 1 109 ? 6.756 -0.074 -5.474 1.00 91.56 109 ILE A C 1
ATOM 875 O O . ILE A 1 109 ? 6.369 -1.104 -4.929 1.00 91.56 109 ILE A O 1
ATOM 879 N N . ASN A 1 110 ? 7.704 0.690 -4.920 1.00 90.25 110 ASN A N 1
ATOM 880 C CA . ASN A 1 110 ? 8.357 0.338 -3.653 1.00 90.25 110 ASN A CA 1
ATOM 881 C C . ASN A 1 110 ? 7.359 0.207 -2.496 1.00 90.25 110 ASN A C 1
ATOM 883 O O . ASN A 1 110 ? 7.477 -0.699 -1.670 1.00 90.25 110 ASN A O 1
ATOM 887 N N . THR A 1 111 ? 6.368 1.098 -2.436 1.00 88.38 111 THR A N 1
ATOM 888 C CA . THR A 1 111 ? 5.316 1.046 -1.416 1.00 88.38 111 THR A CA 1
ATOM 889 C C . THR A 1 111 ? 4.440 -0.192 -1.594 1.00 88.38 111 THR A C 1
ATOM 891 O O . THR A 1 111 ? 4.088 -0.828 -0.602 1.00 88.38 111 THR A O 1
ATOM 894 N N . MET A 1 112 ? 4.126 -0.574 -2.836 1.00 89.31 112 MET A N 1
ATOM 895 C CA . MET A 1 112 ? 3.370 -1.792 -3.127 1.00 89.31 112 MET A CA 1
ATOM 896 C C . MET A 1 112 ? 4.136 -3.053 -2.727 1.00 89.31 112 MET A C 1
ATOM 898 O O . MET A 1 112 ? 3.609 -3.854 -1.961 1.00 89.31 112 MET A O 1
ATOM 902 N N . LEU A 1 113 ? 5.389 -3.192 -3.160 1.00 87.50 113 LEU A N 1
ATOM 903 C CA . LEU A 1 113 ? 6.218 -4.368 -2.865 1.00 87.50 113 LEU A CA 1
ATOM 904 C C . LEU A 1 113 ? 6.441 -4.574 -1.359 1.00 87.50 113 LEU A C 1
ATOM 906 O O . LEU A 1 113 ? 6.549 -5.703 -0.886 1.00 87.50 113 LEU A O 1
ATOM 910 N N . ARG A 1 114 ? 6.483 -3.483 -0.584 1.00 85.81 114 ARG A N 1
ATOM 911 C CA . ARG A 1 114 ? 6.619 -3.523 0.881 1.00 85.81 114 ARG A CA 1
ATOM 912 C C . ARG A 1 114 ? 5.282 -3.648 1.615 1.00 85.81 114 ARG A C 1
ATOM 914 O O . ARG A 1 114 ? 5.277 -3.779 2.840 1.00 85.81 114 ARG A O 1
ATOM 921 N N . SER A 1 115 ? 4.152 -3.579 0.912 1.00 85.44 115 SER A N 1
ATOM 922 C CA . SER A 1 115 ? 2.838 -3.569 1.545 1.00 85.44 115 SER A CA 1
ATOM 923 C C . SER A 1 115 ? 2.437 -4.978 2.004 1.00 85.44 115 SER A C 1
ATOM 925 O O . SER A 1 115 ? 2.337 -5.887 1.183 1.00 85.44 115 SER A O 1
ATOM 927 N N . PRO A 1 116 ? 2.136 -5.179 3.298 1.00 82.94 116 PRO A N 1
ATOM 928 C CA . PRO A 1 116 ? 1.738 -6.478 3.833 1.00 82.94 116 PRO A CA 1
ATOM 929 C C . PRO A 1 116 ? 0.298 -6.859 3.448 1.00 82.94 116 PRO A C 1
ATOM 931 O O . PRO A 1 116 ? -0.106 -8.000 3.657 1.00 82.94 116 PRO A O 1
ATOM 934 N N . ILE A 1 117 ? -0.456 -5.940 2.829 1.00 84.88 117 ILE A N 1
ATOM 935 C CA . ILE A 1 117 ? -1.842 -6.195 2.427 1.00 84.88 117 ILE A CA 1
ATOM 936 C C . ILE A 1 117 ? -1.962 -7.286 1.369 1.00 84.88 117 ILE A C 1
ATOM 938 O O . ILE A 1 117 ? -2.878 -8.093 1.444 1.00 84.88 117 ILE A O 1
ATOM 942 N N . TYR A 1 118 ? -0.996 -7.371 0.452 1.00 83.44 118 TYR A N 1
ATOM 943 C CA . TYR A 1 118 ? -0.966 -8.412 -0.575 1.00 83.44 118 TYR A CA 1
ATOM 944 C C . TYR A 1 118 ? -0.718 -9.805 0.028 1.00 83.44 118 TYR A C 1
ATOM 946 O O . TYR A 1 118 ? -0.989 -10.819 -0.596 1.00 83.44 118 TYR A O 1
ATOM 954 N N . LYS A 1 119 ? -0.274 -9.878 1.287 1.00 79.81 119 LYS A N 1
ATOM 955 C CA . LYS A 1 119 ? -0.182 -11.125 2.058 1.00 79.81 119 LYS A CA 1
ATOM 956 C C . LYS A 1 119 ? -1.400 -11.352 2.967 1.00 79.81 119 LYS A C 1
ATOM 958 O O . LYS A 1 119 ? -1.365 -12.217 3.831 1.00 79.81 119 LYS A O 1
ATOM 963 N N . GLY A 1 120 ? -2.454 -10.547 2.823 1.00 77.81 120 GLY A N 1
ATOM 964 C CA . GLY A 1 120 ? -3.666 -10.610 3.642 1.00 77.81 120 GLY A CA 1
ATOM 965 C C . GLY A 1 120 ? -3.578 -9.898 4.997 1.00 77.81 120 GLY A C 1
ATOM 966 O O . GLY A 1 120 ? -4.523 -9.988 5.781 1.00 77.81 120 GLY A O 1
ATOM 967 N N . TYR A 1 121 ? -2.492 -9.171 5.292 1.00 78.44 121 TYR A N 1
ATOM 968 C CA . TYR A 1 121 ? -2.321 -8.477 6.572 1.00 78.44 121 TYR A CA 1
ATOM 969 C C . TYR A 1 121 ? -2.661 -6.986 6.470 1.00 78.44 121 TYR A C 1
ATOM 971 O O . TYR A 1 121 ? -1.995 -6.205 5.780 1.00 78.44 121 TYR A O 1
ATOM 979 N N . MET A 1 122 ? -3.670 -6.563 7.228 1.00 76.75 122 MET A N 1
ATOM 980 C CA . MET A 1 122 ? -4.049 -5.157 7.368 1.00 76.75 122 MET A CA 1
ATOM 981 C C . MET A 1 122 ? -3.229 -4.485 8.469 1.00 76.75 122 MET A C 1
ATOM 983 O O . MET A 1 122 ? -3.600 -4.502 9.634 1.00 76.75 122 MET A O 1
ATOM 987 N N . ALA A 1 123 ? -2.095 -3.898 8.086 1.00 73.38 123 ALA A N 1
ATOM 988 C CA . ALA A 1 123 ? -1.212 -3.206 9.020 1.00 73.38 123 ALA A CA 1
ATOM 989 C C . ALA A 1 123 ? -1.741 -1.825 9.434 1.00 73.38 123 ALA A C 1
ATOM 991 O O . ALA A 1 123 ? -2.008 -0.983 8.566 1.00 73.38 123 ALA A O 1
ATOM 992 N N . TYR A 1 124 ? -1.783 -1.570 10.741 1.00 73.00 124 TYR A N 1
ATOM 993 C CA . TYR A 1 124 ? -2.060 -0.265 11.348 1.00 73.00 124 TYR A CA 1
ATOM 994 C C . TYR A 1 124 ? -0.807 0.304 12.037 1.00 73.00 124 TYR A C 1
ATOM 996 O O . TYR A 1 124 ? 0.152 -0.420 12.298 1.00 73.00 124 TYR A O 1
ATOM 1004 N N . GLY A 1 125 ? -0.788 1.618 12.285 1.00 69.19 125 GLY A N 1
ATOM 1005 C CA . GLY A 1 125 ? 0.322 2.271 12.991 1.00 69.19 125 GLY A CA 1
ATOM 1006 C C . GLY A 1 125 ? 1.578 2.526 12.148 1.00 69.19 125 GLY A C 1
ATOM 1007 O O . GLY A 1 125 ? 2.665 2.641 12.684 1.00 69.19 125 GLY A O 1
ATOM 1008 N N . LYS A 1 126 ? 1.480 2.650 10.816 1.00 70.31 126 LYS A N 1
ATOM 1009 C CA . LYS A 1 126 ? 2.670 2.879 9.956 1.00 70.31 126 LYS A CA 1
ATOM 1010 C C . LYS A 1 126 ? 3.360 4.233 10.184 1.00 70.31 126 LYS A C 1
ATOM 1012 O O . LYS A 1 126 ? 4.491 4.437 9.739 1.00 70.31 126 LYS A O 1
ATOM 1017 N N . ARG A 1 127 ? 2.660 5.184 10.803 1.00 69.25 127 ARG A N 1
ATOM 1018 C CA . ARG A 1 127 ? 3.153 6.524 11.127 1.00 69.25 127 ARG A CA 1
ATOM 1019 C C . ARG A 1 127 ? 2.736 6.879 12.547 1.00 69.25 127 ARG A C 1
ATOM 1021 O O . ARG A 1 127 ? 1.586 6.651 12.908 1.00 69.25 127 ARG A O 1
ATOM 1028 N N . SER A 1 128 ? 3.654 7.471 13.300 1.00 71.38 128 SER A N 1
ATOM 1029 C CA . SER A 1 128 ? 3.379 8.089 14.595 1.00 71.38 128 SER A CA 1
ATOM 1030 C C . SER A 1 128 ? 3.661 9.574 14.479 1.00 71.38 128 SER A C 1
ATOM 1032 O O . SER A 1 128 ? 4.726 9.974 14.011 1.00 71.38 128 SER A O 1
ATOM 1034 N N . VAL A 1 129 ? 2.735 10.401 14.950 1.00 66.56 129 VAL A N 1
ATOM 1035 C CA . VAL A 1 129 ? 3.008 11.824 15.142 1.00 66.56 129 VAL A CA 1
ATOM 1036 C C . VAL A 1 129 ? 3.603 11.979 16.537 1.00 66.56 129 VAL A C 1
ATOM 1038 O O . VAL A 1 129 ? 2.921 11.724 17.524 1.00 66.56 129 VAL A O 1
ATOM 1041 N N . LYS A 1 130 ? 4.884 12.344 16.630 1.00 63.78 130 LYS A N 1
ATOM 1042 C CA . LYS A 1 130 ? 5.531 12.733 17.894 1.00 63.78 130 LYS A CA 1
ATOM 1043 C C . LYS A 1 130 ? 5.976 14.185 17.766 1.00 63.78 130 LYS A C 1
ATOM 1045 O O . LYS A 1 130 ? 6.613 14.546 16.779 1.00 63.78 130 LYS A O 1
ATOM 1050 N N . SER A 1 131 ? 5.603 15.021 18.734 1.00 58.16 131 SER A N 1
ATOM 1051 C CA . SER A 1 131 ? 6.018 16.433 18.811 1.00 58.16 131 SER A CA 1
ATOM 1052 C C . SER A 1 131 ? 5.791 17.230 17.513 1.00 58.16 131 SER A C 1
ATOM 1054 O O . SER A 1 131 ? 6.672 17.945 17.047 1.00 58.16 131 SER A O 1
ATOM 1056 N N . GLY A 1 132 ? 4.626 17.057 16.879 1.00 65.25 132 GLY A N 1
ATOM 1057 C CA . GLY A 1 132 ? 4.253 17.764 15.643 1.00 65.25 132 GLY A CA 1
ATOM 1058 C C . GLY A 1 132 ? 4.872 17.215 14.349 1.00 65.25 132 GLY A C 1
ATOM 1059 O O . GLY A 1 132 ? 4.478 17.645 13.269 1.00 65.25 132 GLY A O 1
ATOM 1060 N N . SER A 1 133 ? 5.776 16.233 14.427 1.00 56.25 133 SER A N 1
ATOM 1061 C CA . SER A 1 133 ? 6.392 15.591 13.259 1.00 56.25 133 SER A CA 1
ATOM 1062 C C . SER A 1 133 ? 5.843 14.178 13.043 1.00 56.25 133 SER A C 1
ATOM 1064 O O . SER A 1 133 ? 5.813 13.358 13.961 1.00 56.25 133 SER A O 1
ATOM 1066 N N . SER A 1 134 ? 5.408 13.872 11.815 1.00 66.94 134 SER A N 1
ATOM 1067 C CA . SER A 1 134 ? 4.953 12.529 11.429 1.00 66.94 134 SER A CA 1
ATOM 1068 C C . SER A 1 134 ? 6.149 11.648 11.067 1.00 66.94 134 SER A C 1
ATOM 1070 O O . SER A 1 134 ? 6.661 11.724 9.951 1.00 66.94 134 SER A O 1
ATOM 1072 N N . LEU A 1 135 ? 6.551 10.768 11.980 1.00 73.75 135 LEU A N 1
ATOM 1073 C CA . LEU A 1 135 ? 7.622 9.798 11.768 1.00 73.75 135 LEU A CA 1
ATOM 1074 C C . LEU A 1 135 ? 7.062 8.477 11.234 1.00 73.75 135 LEU A C 1
ATOM 1076 O O . LEU A 1 135 ? 5.978 8.037 11.623 1.00 73.75 135 LEU A O 1
ATOM 1080 N N . MET A 1 136 ? 7.805 7.838 10.331 1.00 70.50 136 MET A N 1
ATOM 1081 C CA . MET A 1 136 ? 7.494 6.487 9.871 1.00 70.50 136 MET A CA 1
ATOM 1082 C C . MET A 1 136 ? 7.981 5.487 10.918 1.00 70.50 136 MET A C 1
ATOM 1084 O O . MET A 1 136 ? 9.139 5.544 11.321 1.00 70.50 136 MET A O 1
ATOM 1088 N N . ILE A 1 137 ? 7.094 4.600 11.364 1.00 76.69 137 ILE A N 1
ATOM 1089 C CA . ILE A 1 137 ? 7.442 3.592 12.369 1.00 76.69 137 ILE A CA 1
ATOM 1090 C C . ILE A 1 137 ? 8.088 2.394 11.667 1.00 76.69 137 ILE A C 1
ATOM 1092 O O . ILE A 1 137 ? 7.667 2.016 10.562 1.00 76.69 137 ILE A O 1
ATOM 1096 N N . ASN A 1 138 ? 9.097 1.799 12.308 1.00 75.12 138 ASN A N 1
ATOM 1097 C CA . ASN A 1 138 ? 9.702 0.551 11.862 1.00 75.12 138 ASN A CA 1
ATOM 1098 C C . ASN A 1 138 ? 8.647 -0.533 11.657 1.00 75.12 138 ASN A C 1
ATOM 1100 O O . ASN A 1 138 ? 7.635 -0.597 12.352 1.00 75.12 138 ASN A O 1
ATOM 1104 N N . ARG A 1 139 ? 8.904 -1.407 10.684 1.00 70.25 139 ARG A N 1
ATOM 1105 C CA . ARG A 1 139 ? 7.967 -2.461 10.281 1.00 70.25 139 ARG A CA 1
ATOM 1106 C C . ARG A 1 139 ? 7.641 -3.440 11.413 1.00 70.25 139 ARG A C 1
ATOM 1108 O O . ARG A 1 139 ? 6.546 -3.985 11.431 1.00 70.25 139 ARG A O 1
ATOM 1115 N N . GLU A 1 140 ? 8.590 -3.671 12.309 1.00 72.69 140 GLU A N 1
ATOM 1116 C CA . GLU A 1 140 ? 8.468 -4.591 13.448 1.00 72.69 140 GLU A CA 1
ATOM 1117 C C . GLU A 1 140 ? 7.476 -4.088 14.499 1.00 72.69 140 GLU A C 1
ATOM 1119 O O . GLU A 1 140 ? 6.835 -4.879 15.177 1.00 72.69 140 GLU A O 1
ATOM 1124 N N . GLU A 1 141 ? 7.291 -2.773 14.576 1.00 74.88 141 GLU A N 1
ATOM 1125 C CA . GLU A 1 141 ? 6.349 -2.126 15.488 1.00 74.88 141 GLU A CA 1
ATOM 1126 C C . GLU A 1 141 ? 4.955 -1.959 14.853 1.00 74.88 141 GLU A C 1
ATOM 1128 O O . GLU A 1 141 ? 4.068 -1.327 15.428 1.00 74.88 141 GLU A O 1
ATOM 1133 N N . TRP A 1 142 ? 4.735 -2.484 13.640 1.00 80.44 142 TRP A N 1
ATOM 1134 C CA . TRP A 1 142 ? 3.424 -2.415 13.002 1.00 80.44 142 TRP A CA 1
ATOM 1135 C C . TRP A 1 142 ? 2.453 -3.380 13.664 1.00 80.44 142 TRP A C 1
ATOM 1137 O O . TRP A 1 142 ? 2.738 -4.561 13.855 1.00 80.44 142 TRP A O 1
ATOM 1147 N N . ILE A 1 143 ? 1.242 -2.892 13.905 1.00 76.19 143 ILE A N 1
ATOM 1148 C CA . ILE A 1 143 ? 0.159 -3.718 14.423 1.00 76.19 143 ILE A CA 1
ATOM 1149 C C . ILE A 1 143 ? -0.411 -4.510 13.247 1.00 76.19 143 ILE A C 1
ATOM 1151 O O . ILE A 1 143 ? -1.052 -3.944 12.354 1.00 76.19 143 ILE A O 1
ATOM 1155 N N . LEU A 1 144 ? -0.142 -5.815 13.232 1.00 77.00 144 LEU A N 1
ATOM 1156 C CA . LEU A 1 144 ? -0.697 -6.772 12.279 1.00 77.00 144 LEU A CA 1
ATOM 1157 C C . LEU A 1 144 ? -1.773 -7.628 12.968 1.00 77.00 144 LEU A C 1
ATOM 1159 O O . LEU A 1 144 ? -1.625 -7.949 14.147 1.00 77.00 144 LEU A O 1
ATOM 1163 N N . PRO A 1 145 ? -2.843 -8.024 12.257 1.00 75.44 145 PRO A N 1
ATOM 1164 C CA . PRO A 1 145 ? -3.787 -9.009 12.773 1.00 75.44 145 PRO A CA 1
ATOM 1165 C C . PRO A 1 145 ? -3.107 -10.375 12.930 1.00 75.44 145 PRO A C 1
ATOM 1167 O O . PRO A 1 145 ? -2.242 -10.734 12.129 1.00 75.44 145 PRO A O 1
ATOM 1170 N N . GLU A 1 146 ? -3.541 -11.159 13.921 1.00 72.81 146 GLU A N 1
ATOM 1171 C CA . GLU A 1 146 ? -2.983 -12.495 14.199 1.00 72.81 146 GLU A CA 1
ATOM 1172 C C . GLU A 1 146 ? -3.134 -13.459 13.016 1.00 72.81 146 GLU A C 1
ATOM 1174 O O . GLU A 1 146 ? -2.295 -14.333 12.802 1.00 72.81 146 GLU A O 1
ATOM 1179 N N . LYS A 1 147 ? -4.206 -13.303 12.230 1.00 75.00 147 LYS A N 1
ATOM 1180 C CA . LYS A 1 147 ? -4.499 -14.141 11.063 1.00 75.00 147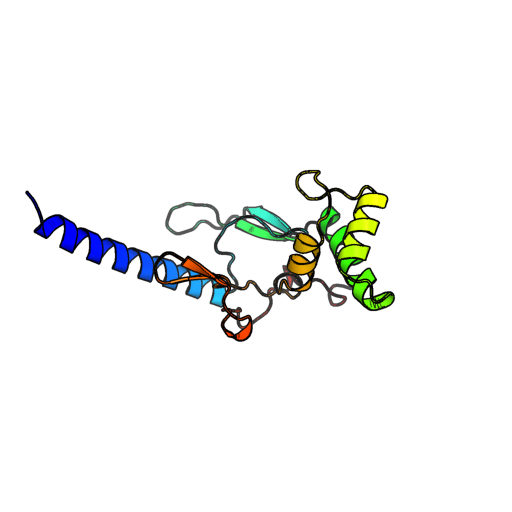 LYS A CA 1
ATOM 1181 C C . LYS A 1 147 ? -4.640 -13.281 9.807 1.00 75.00 147 LYS A C 1
ATOM 1183 O O . LYS A 1 147 ? -5.315 -12.248 9.857 1.00 75.00 147 LYS A O 1
ATOM 1188 N N . PRO A 1 148 ? -4.059 -13.703 8.668 1.00 75.38 148 PRO A N 1
ATOM 1189 C CA . PRO A 1 148 ? -4.282 -13.024 7.404 1.00 75.38 148 PRO A CA 1
ATOM 1190 C C . PRO A 1 148 ? -5.734 -13.217 6.962 1.00 75.38 148 PRO A C 1
ATOM 1192 O O . PRO A 1 148 ? -6.326 -14.291 7.112 1.00 75.38 148 PRO A O 1
ATOM 1195 N N . ASN A 1 149 ? -6.320 -12.175 6.384 1.00 72.81 149 ASN A N 1
ATOM 1196 C CA . ASN A 1 149 ? -7.639 -12.282 5.784 1.00 72.81 149 ASN A CA 1
ATOM 1197 C C . ASN A 1 149 ? -7.510 -13.017 4.447 1.00 72.81 149 ASN A C 1
ATOM 1199 O O . ASN A 1 149 ? -7.015 -12.446 3.476 1.00 72.81 149 ASN A O 1
ATOM 1203 N N . LYS A 1 150 ? -7.968 -14.274 4.401 1.00 69.44 150 LYS A N 1
ATOM 1204 C CA . LYS A 1 150 ? -7.873 -15.150 3.219 1.00 69.44 150 LYS A CA 1
ATOM 1205 C C . LYS A 1 150 ? -8.450 -14.526 1.948 1.00 69.44 150 LYS A C 1
ATOM 1207 O O . LYS A 1 150 ? -7.873 -14.680 0.882 1.00 69.44 150 LYS A O 1
ATOM 1212 N N . ASN A 1 151 ? -9.510 -13.725 2.074 1.00 70.56 151 ASN A N 1
ATOM 1213 C CA . ASN A 1 151 ? -10.135 -13.036 0.938 1.00 70.56 151 ASN A CA 1
ATOM 1214 C C . ASN A 1 151 ? -9.239 -11.956 0.309 1.00 70.56 151 ASN A C 1
ATOM 1216 O O . ASN A 1 151 ? -9.557 -11.429 -0.752 1.00 70.56 151 ASN A O 1
ATOM 1220 N N . LEU A 1 152 ? -8.160 -11.577 0.997 1.00 71.12 152 LEU A N 1
ATOM 1221 C CA . LEU A 1 152 ? -7.219 -10.552 0.566 1.00 71.12 152 LEU A CA 1
ATOM 1222 C C . LEU A 1 152 ? -5.858 -11.131 0.173 1.00 71.12 152 LEU A C 1
ATOM 1224 O O . LEU A 1 152 ? -5.011 -10.373 -0.296 1.00 71.12 152 LEU A O 1
ATOM 1228 N N . ILE A 1 153 ? -5.621 -12.431 0.372 1.00 71.69 153 ILE A N 1
ATOM 1229 C CA . ILE A 1 153 ? -4.335 -13.047 0.047 1.00 71.69 153 ILE A CA 1
ATOM 1230 C C . ILE A 1 153 ? -4.166 -13.077 -1.470 1.00 71.69 153 ILE A C 1
ATOM 1232 O O . ILE A 1 153 ? -4.997 -13.599 -2.212 1.00 71.69 153 ILE A O 1
ATOM 1236 N N . PHE A 1 154 ? -3.049 -12.518 -1.916 1.00 62.50 154 PHE A N 1
ATOM 1237 C CA . PHE A 1 154 ? -2.553 -12.625 -3.272 1.00 62.50 154 PHE A CA 1
ATOM 1238 C C . PHE A 1 154 ? -1.466 -13.718 -3.282 1.00 62.50 154 PHE A C 1
ATOM 1240 O O . PHE A 1 154 ? -0.446 -13.595 -2.606 1.00 62.50 154 PHE A O 1
ATOM 1247 N N . GLY A 1 155 ? -1.717 -14.827 -3.984 1.00 54.59 155 GLY A N 1
ATOM 1248 C CA . GLY A 1 155 ? -0.830 -15.997 -4.038 1.00 54.59 155 GLY A CA 1
ATOM 1249 C C . GLY A 1 155 ? -1.552 -17.261 -4.537 1.00 54.59 155 GLY A C 1
ATOM 1250 O O . GLY A 1 155 ? -2.780 -17.244 -4.624 1.00 54.59 155 GLY A O 1
ATOM 1251 N N . PRO A 1 156 ? -0.819 -18.339 -4.879 1.00 41.97 156 PRO A N 1
ATOM 1252 C CA . PRO A 1 156 ? -1.348 -19.536 -5.549 1.00 41.97 156 PRO A CA 1
ATOM 1253 C C . PRO A 1 156 ? -2.299 -20.401 -4.704 1.00 41.97 156 PRO A C 1
ATOM 1255 O O . PRO A 1 156 ? -2.799 -21.392 -5.210 1.00 41.97 156 PRO A O 1
ATOM 1258 N N . GLU A 1 157 ? -2.618 -20.029 -3.461 1.00 39.09 157 GLU A N 1
ATOM 1259 C CA . GLU A 1 157 ? -3.617 -20.739 -2.637 1.00 39.09 157 GLU A CA 1
ATOM 1260 C C . GLU A 1 157 ? -5.081 -20.482 -3.059 1.00 39.09 157 GLU A C 1
ATOM 1262 O O . GLU A 1 157 ? -6.007 -20.865 -2.351 1.00 39.09 157 GLU A O 1
ATOM 1267 N N . ASN A 1 158 ? -5.301 -19.824 -4.202 1.00 39.97 158 ASN A N 1
ATOM 1268 C CA . ASN A 1 158 ? -6.616 -19.631 -4.824 1.00 39.97 158 ASN A CA 1
ATOM 1269 C C . ASN A 1 158 ? -6.722 -20.355 -6.186 1.00 39.97 158 ASN A C 1
ATOM 1271 O O . ASN A 1 158 ? -7.365 -19.839 -7.103 1.00 39.97 158 ASN A O 1
ATOM 1275 N N . VAL A 1 159 ? -6.066 -21.514 -6.322 1.00 36.03 159 VAL A N 1
ATOM 1276 C CA . VAL A 1 159 ? -6.318 -22.520 -7.373 1.00 36.03 159 VAL A CA 1
ATOM 1277 C C . VAL A 1 159 ? -6.689 -23.833 -6.702 1.00 36.03 159 VAL A C 1
ATOM 1279 O O . VAL A 1 159 ? -5.965 -24.216 -5.757 1.00 36.03 159 VAL A O 1
#

Organism: Brevibacillus brevis (NCBI:txid1393)

Secondary structure (DSSP, 8-state):
--HHHHHHHHHHHHHHHHHHHHHHHHHHHTT----SPPPTTEEEEEEEEE-TTSPEEEEEEE-HHHHHHHHHHHHHHHHH---HHHHHHHHHHTT---TTS----HHHHHHHHT-GGGBT---B-SEEEETTEEEEPPGGG-B--SS--GGGB-SGGG-

Foldseek 3Di:
DDPPVVVVVVVVVVVVVVVVVVVVLVCQQVLHDPDDDAPFQWDWDFPPDADPVRHTGTDIAGDVLRVVLVVVLVCCCVVVVDQLQRSQVVCVVVCPADPVRDGRDSVSSVCSVPDCQLQQWDWDDQWDQDPNDTDGDDPVPIRTHPDRDPRRHNDPPVD